Protein AF-A0A5Q6RX80-F1 (afdb_monomer_lite)

Foldseek 3Di:
DPPPVVQLCCLQVVLQVLLVVLCVPLQVVLVCCQVVVDPDRDPVSVVSNVVRSLVSSLVSLLVSLVVLCPDPQQHSVLSSLLSSLRSCLVVLVVLLVVLVVLCDPPDDPNRHDPVSNVVSNVSNVVSVVSSVVSSVSSSVSSDGD

Organism: NCBI:txid2585211

Sequence (145 aa):
MSTETGRPVARVAGPLIASVVVLLFALPLAWMLAYFMNDDIQTGDHIVFLAVPIVELLVAGIVAGLIIGRSSGTGYARAITGALSLVFVPLLVGATAYALLSVTPLFDDAIGSTVSGGAWLAVAAVAALLSVLLTRLGVRLLRSS

Secondary structure (DSSP, 8-state):
---TTHHHHHHHHHHHHHHHHHHHHHHHHHHHHHHHS-SS--HHHH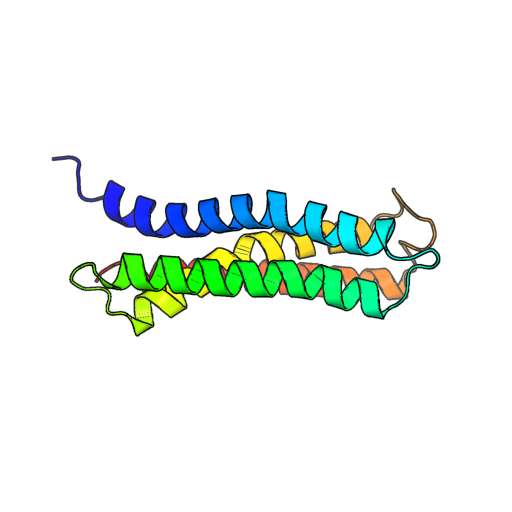HHHHHHHHHHHHHHHHHHHHHHHTSTTT-HHHHHHHHHHHHTHHHHHHHHHHHHHTTSTTS-TTTT-HHHHHHHHHHHHHHHHHHHHHHHHHHHHHS--

pLDDT: mean 79.83, std 13.8, range [38.97, 96.19]

Structure (mmCIF, N/CA/C/O backbone):
data_AF-A0A5Q6RX80-F1
#
_entry.id   AF-A0A5Q6RX80-F1
#
loop_
_atom_site.group_PDB
_atom_site.id
_atom_site.type_symbol
_atom_site.label_atom_id
_atom_site.label_alt_id
_atom_site.label_comp_id
_atom_site.label_asym_id
_atom_site.label_entity_id
_atom_site.label_seq_id
_atom_site.pdbx_PDB_ins_code
_atom_site.Cartn_x
_atom_site.Cartn_y
_atom_site.Cartn_z
_atom_site.occupancy
_atom_site.B_iso_or_equiv
_atom_site.auth_seq_id
_atom_site.auth_comp_id
_atom_site.auth_asym_id
_atom_site.auth_atom_id
_atom_site.pdbx_PDB_model_num
ATOM 1 N N . MET A 1 1 ? -1.190 -1.730 35.323 1.00 38.97 1 MET A N 1
ATOM 2 C CA . MET A 1 1 ? -1.379 -0.434 34.632 1.00 38.97 1 MET A CA 1
ATOM 3 C C . MET A 1 1 ? -0.683 -0.479 33.263 1.00 38.97 1 MET A C 1
ATOM 5 O O . MET A 1 1 ? 0.242 0.275 33.015 1.00 38.97 1 MET A O 1
ATOM 9 N N . SER A 1 2 ? -1.071 -1.420 32.391 1.00 42.03 2 SER A N 1
ATOM 10 C CA . SER A 1 2 ? -0.277 -1.811 31.204 1.00 42.03 2 SER A CA 1
ATOM 11 C C . SER A 1 2 ? -1.118 -2.123 29.953 1.00 42.03 2 SER A C 1
ATOM 13 O O . SER A 1 2 ? -0.745 -2.977 29.155 1.00 42.03 2 SER A O 1
ATOM 15 N N . THR A 1 3 ? -2.264 -1.461 29.755 1.00 46.81 3 THR A N 1
ATOM 16 C CA . THR A 1 3 ? -3.216 -1.832 28.682 1.00 46.81 3 THR A CA 1
ATOM 17 C C . THR A 1 3 ? -3.590 -0.719 27.701 1.00 46.81 3 THR A C 1
ATOM 19 O O . THR A 1 3 ? -4.276 -1.001 26.719 1.00 46.81 3 THR A O 1
ATOM 22 N N . GLU A 1 4 ? -3.130 0.521 27.884 1.00 51.69 4 GLU A N 1
ATOM 23 C CA . GLU A 1 4 ? -3.510 1.618 26.976 1.00 51.69 4 GLU A CA 1
ATOM 24 C C . GLU A 1 4 ? -2.618 1.749 25.736 1.00 51.69 4 GLU A C 1
ATOM 26 O O . GLU A 1 4 ? -3.100 2.159 24.685 1.00 51.69 4 GLU A O 1
ATOM 31 N N . THR A 1 5 ? -1.353 1.324 25.789 1.00 55.16 5 THR A N 1
ATOM 32 C CA . THR A 1 5 ? -0.425 1.419 24.645 1.00 55.16 5 THR A CA 1
ATOM 33 C C . THR A 1 5 ? -0.576 0.283 23.629 1.00 55.16 5 THR A C 1
ATOM 35 O O . THR A 1 5 ? -0.291 0.478 22.448 1.00 55.16 5 THR A O 1
ATOM 38 N N . GLY A 1 6 ? -1.084 -0.887 24.037 1.00 58.84 6 GLY A N 1
ATOM 39 C CA . GLY A 1 6 ? -1.233 -2.054 23.155 1.00 58.84 6 GLY A CA 1
ATOM 40 C C . GLY A 1 6 ? -2.362 -1.926 22.123 1.00 58.84 6 GLY A C 1
ATOM 41 O O . GLY A 1 6 ? -2.214 -2.352 20.978 1.00 58.84 6 GLY A O 1
ATOM 42 N N . ARG A 1 7 ? -3.479 -1.283 22.487 1.00 64.12 7 ARG A N 1
ATOM 43 C CA . ARG A 1 7 ? -4.626 -1.062 21.584 1.00 64.12 7 ARG A CA 1
ATOM 44 C C . ARG A 1 7 ? -4.292 -0.176 20.369 1.00 64.12 7 ARG A C 1
ATOM 46 O O . ARG A 1 7 ? -4.653 -0.562 19.258 1.00 64.12 7 ARG A O 1
ATOM 53 N N . PRO A 1 8 ? -3.608 0.974 20.526 1.00 68.94 8 PRO A N 1
ATOM 54 C CA . PRO A 1 8 ? -3.172 1.800 19.402 1.00 68.94 8 PRO A CA 1
ATOM 55 C C . PRO A 1 8 ? -2.211 1.069 18.463 1.00 68.94 8 PRO A C 1
ATOM 57 O O . PRO A 1 8 ? -2.346 1.186 17.248 1.00 68.94 8 PRO A O 1
ATOM 60 N N . VAL A 1 9 ? -1.263 0.303 19.014 1.00 75.38 9 VAL A N 1
ATOM 61 C CA . VAL A 1 9 ? -0.287 -0.451 18.214 1.00 75.38 9 VAL A CA 1
ATOM 62 C C . VAL A 1 9 ? -0.987 -1.543 17.410 1.00 75.38 9 VAL A C 1
ATOM 64 O O . VAL A 1 9 ? -0.766 -1.635 16.208 1.00 75.38 9 VAL A O 1
ATOM 67 N N . ALA A 1 10 ? -1.902 -2.300 18.020 1.00 74.94 10 ALA A N 1
ATOM 68 C CA . ALA A 1 10 ? -2.661 -3.341 17.326 1.00 74.94 10 ALA A CA 1
ATOM 69 C C . ALA A 1 10 ? -3.527 -2.791 16.174 1.00 74.94 10 ALA A C 1
ATOM 71 O O . ALA A 1 10 ? -3.619 -3.421 15.122 1.00 74.94 10 ALA A O 1
ATOM 72 N N . ARG A 1 11 ? -4.112 -1.591 16.332 1.00 80.50 11 ARG A N 1
ATOM 73 C CA . ARG A 1 11 ? -4.907 -0.923 15.280 1.00 80.50 11 ARG A CA 1
ATOM 74 C C . ARG A 1 11 ? -4.082 -0.526 14.052 1.00 80.50 11 ARG A C 1
ATOM 76 O O . ARG A 1 11 ? -4.646 -0.426 12.970 1.00 80.50 11 ARG A O 1
ATOM 83 N N . VAL A 1 12 ? -2.778 -0.302 14.215 1.00 82.69 12 VAL A N 1
ATOM 84 C CA . VAL A 1 12 ? -1.857 0.064 13.124 1.00 82.69 12 VAL A CA 1
ATOM 85 C C . VAL A 1 12 ? -1.157 -1.169 12.552 1.00 82.69 12 VAL A C 1
ATOM 87 O O . VAL A 1 12 ? -1.075 -1.326 11.337 1.00 82.69 12 VAL A O 1
ATOM 90 N N . ALA A 1 13 ? -0.680 -2.062 13.420 1.00 86.31 13 ALA A N 1
ATOM 91 C CA . ALA A 1 13 ? 0.055 -3.258 13.024 1.00 86.31 13 ALA A CA 1
ATOM 92 C C . ALA A 1 13 ? -0.830 -4.259 12.270 1.00 86.31 13 ALA A C 1
ATOM 94 O O . ALA A 1 13 ? -0.370 -4.849 11.300 1.00 86.31 13 ALA A O 1
ATOM 95 N N . GLY A 1 14 ? -2.098 -4.417 12.668 1.00 86.31 14 GLY A N 1
ATOM 96 C CA . GLY A 1 14 ? -3.027 -5.354 12.030 1.00 86.31 14 GLY A CA 1
ATOM 97 C C . GLY A 1 14 ? -3.184 -5.124 10.520 1.00 86.31 14 GLY A C 1
ATOM 98 O O . GLY A 1 14 ? -2.877 -6.035 9.753 1.00 86.31 14 GLY A O 1
ATOM 99 N N . PRO A 1 15 ? -3.599 -3.920 10.074 1.00 88.38 15 PRO A N 1
ATOM 100 C CA . PRO A 1 15 ? -3.698 -3.599 8.650 1.00 88.38 15 PRO A CA 1
ATOM 101 C C . PRO A 1 15 ? -2.378 -3.786 7.890 1.00 88.38 15 PRO A C 1
ATOM 103 O O . PRO A 1 15 ? -2.378 -4.385 6.820 1.00 88.38 15 PRO A O 1
ATOM 106 N N . LEU A 1 16 ? -1.248 -3.344 8.457 1.00 89.00 16 LEU A N 1
ATOM 107 C CA . LEU A 1 16 ? 0.063 -3.489 7.812 1.00 89.00 16 LEU A CA 1
ATOM 108 C C . LEU A 1 16 ? 0.458 -4.959 7.627 1.00 89.00 16 LEU A C 1
ATOM 110 O O . LEU A 1 16 ? 0.852 -5.357 6.532 1.00 89.00 16 LEU A O 1
ATOM 114 N N . ILE A 1 17 ? 0.304 -5.785 8.664 1.00 90.62 17 ILE A N 1
ATOM 115 C CA . ILE A 1 17 ? 0.584 -7.223 8.583 1.00 90.62 17 ILE A CA 1
ATOM 116 C C . ILE A 1 17 ? -0.326 -7.874 7.542 1.00 90.62 17 ILE A C 1
ATOM 118 O O . ILE A 1 17 ? 0.168 -8.595 6.680 1.00 90.62 17 ILE A O 1
ATOM 122 N N . ALA A 1 18 ? -1.630 -7.579 7.574 1.00 87.44 18 ALA A N 1
ATOM 123 C CA . ALA A 1 18 ? -2.577 -8.111 6.600 1.00 87.44 18 ALA A CA 1
ATOM 124 C C . ALA A 1 18 ? -2.167 -7.758 5.164 1.00 87.44 18 ALA A C 1
ATOM 126 O O . ALA A 1 18 ? -2.167 -8.633 4.309 1.00 87.44 18 ALA A O 1
ATOM 127 N N . SER A 1 19 ? -1.741 -6.518 4.906 1.00 88.81 19 SER A N 1
ATOM 128 C CA . SER A 1 19 ? -1.274 -6.120 3.574 1.00 88.81 19 SER A CA 1
ATOM 129 C C . SER A 1 19 ? 0.011 -6.812 3.130 1.00 88.81 19 SER A C 1
ATOM 131 O O . SER A 1 19 ? 0.106 -7.207 1.975 1.00 88.81 19 SER A O 1
ATOM 133 N N . VAL A 1 20 ? 0.984 -7.008 4.026 1.00 90.62 20 VAL A N 1
ATOM 134 C CA . VAL A 1 20 ? 2.210 -7.754 3.695 1.00 90.62 20 VAL A CA 1
ATOM 135 C C . VAL A 1 20 ? 1.869 -9.204 3.366 1.00 90.62 20 VAL A C 1
ATOM 137 O O . VAL A 1 20 ? 2.350 -9.728 2.369 1.00 90.62 20 VAL A O 1
ATOM 140 N N . VAL A 1 21 ? 1.006 -9.832 4.167 1.00 89.94 21 VAL A N 1
ATOM 141 C CA . VAL A 1 21 ? 0.539 -11.200 3.923 1.00 89.94 21 VAL A CA 1
ATOM 142 C C . VAL A 1 21 ? -0.181 -11.286 2.580 1.00 89.94 21 VAL A C 1
ATOM 144 O O . VAL A 1 21 ? 0.185 -12.126 1.771 1.00 89.94 21 VAL A O 1
ATOM 147 N N . VAL A 1 22 ? -1.139 -10.394 2.308 1.00 88.00 22 VAL A N 1
ATOM 148 C CA . VAL A 1 22 ? -1.839 -10.328 1.015 1.00 88.00 22 VAL A CA 1
ATOM 149 C C . VAL A 1 22 ? -0.837 -10.216 -0.128 1.00 88.00 22 VAL A C 1
ATOM 151 O O . VAL A 1 22 ? -0.864 -11.042 -1.026 1.00 88.00 22 VAL A O 1
ATOM 154 N N . LEU A 1 23 ? 0.119 -9.285 -0.066 1.00 87.50 23 LEU A N 1
ATOM 155 C CA . LEU A 1 23 ? 1.116 -9.106 -1.126 1.00 87.50 23 LEU A CA 1
ATOM 156 C C . LEU A 1 23 ? 2.022 -10.324 -1.341 1.00 87.50 23 LEU A C 1
ATOM 158 O O . LEU A 1 23 ? 2.379 -10.606 -2.484 1.00 87.50 23 LEU A O 1
ATOM 162 N N . LEU A 1 24 ? 2.369 -11.058 -0.277 1.00 87.12 24 LEU A N 1
ATOM 163 C CA . LEU A 1 24 ? 3.157 -12.292 -0.374 1.00 87.12 24 LEU A CA 1
ATOM 164 C C . LEU A 1 24 ? 2.434 -13.402 -1.146 1.00 87.12 24 LEU A C 1
ATOM 166 O O . LEU A 1 24 ? 3.105 -14.279 -1.677 1.00 87.12 24 LEU A O 1
ATOM 170 N N . PHE A 1 25 ? 1.102 -13.369 -1.227 1.00 82.69 25 PHE A N 1
ATOM 171 C CA . PHE A 1 25 ? 0.316 -14.321 -2.016 1.00 82.69 25 PHE A CA 1
ATOM 172 C C . PHE A 1 25 ? -0.129 -13.737 -3.362 1.00 82.69 25 PHE A C 1
ATOM 174 O O . PHE A 1 25 ? -0.028 -14.417 -4.383 1.00 82.69 25 PHE A O 1
ATOM 181 N N . ALA A 1 26 ? -0.550 -12.471 -3.378 1.00 81.06 26 ALA A N 1
ATOM 182 C CA . ALA A 1 26 ? -1.049 -11.765 -4.552 1.00 81.06 26 ALA A CA 1
ATOM 183 C C . ALA A 1 26 ? 0.001 -11.684 -5.658 1.00 81.06 26 ALA A C 1
ATOM 185 O O . ALA A 1 26 ? -0.293 -11.991 -6.808 1.00 81.06 26 ALA A O 1
ATOM 186 N N . LEU A 1 27 ? 1.234 -11.280 -5.318 1.00 77.69 27 LEU A N 1
ATOM 187 C CA . LEU A 1 27 ? 2.288 -11.078 -6.312 1.00 77.69 27 LEU A CA 1
ATOM 188 C C . LEU A 1 27 ? 2.716 -12.399 -6.968 1.00 77.69 27 LEU A C 1
ATOM 190 O O . LEU A 1 27 ? 2.732 -12.440 -8.197 1.00 77.69 27 LEU A O 1
ATOM 194 N N . PRO A 1 28 ? 2.994 -13.493 -6.226 1.00 76.75 28 PRO A N 1
ATOM 195 C CA . PRO A 1 28 ? 3.270 -14.783 -6.853 1.00 76.75 28 PRO A CA 1
ATOM 196 C C . PRO A 1 28 ? 2.099 -15.324 -7.667 1.00 76.75 28 PRO A C 1
ATOM 198 O O . PRO A 1 28 ? 2.328 -15.855 -8.746 1.00 76.75 28 PRO A O 1
ATOM 201 N N . LEU A 1 29 ? 0.855 -15.179 -7.197 1.00 76.44 29 LEU A N 1
ATOM 202 C CA . LEU A 1 29 ? -0.320 -15.641 -7.939 1.00 76.44 29 LEU A CA 1
ATOM 203 C C . LEU A 1 29 ? -0.518 -14.849 -9.237 1.00 76.44 29 LEU A C 1
ATOM 205 O O . LEU A 1 29 ? -0.754 -15.438 -10.288 1.00 76.44 29 LEU A O 1
ATOM 209 N N . ALA A 1 30 ? -0.385 -13.525 -9.179 1.00 72.69 30 ALA A N 1
ATOM 210 C CA . ALA A 1 30 ? -0.483 -12.660 -10.346 1.00 72.69 30 ALA A CA 1
ATOM 211 C C . ALA A 1 30 ? 0.651 -12.936 -11.344 1.00 72.69 30 ALA A C 1
ATOM 213 O O . ALA A 1 30 ? 0.411 -12.985 -12.548 1.00 72.69 30 ALA A O 1
ATOM 214 N N . TRP A 1 31 ? 1.867 -13.187 -10.846 1.00 70.62 31 TRP A N 1
ATOM 215 C CA . TRP A 1 31 ? 2.998 -13.619 -11.667 1.00 70.62 31 TRP A CA 1
ATOM 216 C C . TRP A 1 31 ? 2.729 -14.978 -12.321 1.00 70.62 31 TRP A C 1
ATOM 218 O O . TRP A 1 31 ? 2.928 -15.140 -13.518 1.00 70.62 31 TRP A O 1
ATOM 228 N N . MET A 1 32 ? 2.213 -15.937 -11.550 1.00 72.81 32 MET A N 1
ATOM 229 C CA . MET A 1 32 ? 1.871 -17.279 -12.009 1.00 72.81 32 MET A CA 1
ATOM 230 C C . MET A 1 32 ? 0.811 -17.246 -13.117 1.00 72.81 32 MET A C 1
ATOM 232 O O . MET A 1 32 ? 0.961 -17.929 -14.125 1.00 72.81 32 MET A O 1
ATOM 236 N N . LEU A 1 33 ? -0.235 -16.433 -12.956 1.00 67.38 33 LEU A N 1
ATOM 237 C CA . LEU A 1 33 ? -1.271 -16.251 -13.971 1.00 67.38 33 LEU A CA 1
ATOM 238 C C . LEU A 1 33 ? -0.718 -15.594 -15.239 1.00 67.38 33 LEU A C 1
ATOM 240 O O . LEU A 1 33 ? -1.043 -16.052 -16.325 1.00 67.38 33 LEU A O 1
ATOM 244 N N . ALA A 1 34 ? 0.129 -14.569 -15.112 1.00 67.31 34 ALA A N 1
ATOM 245 C CA . ALA A 1 34 ? 0.735 -13.903 -16.264 1.00 67.31 34 ALA A CA 1
ATOM 246 C C . ALA A 1 34 ? 1.708 -14.817 -17.033 1.00 67.31 34 ALA A C 1
ATOM 248 O O . ALA A 1 34 ? 1.715 -14.803 -18.257 1.00 67.31 34 ALA A O 1
ATOM 249 N N . TYR A 1 35 ? 2.508 -15.625 -16.327 1.00 64.44 35 TYR A N 1
ATOM 250 C CA . TYR A 1 35 ? 3.575 -16.428 -16.933 1.00 64.44 35 TYR A CA 1
ATOM 251 C C . TYR A 1 35 ? 3.110 -17.806 -17.426 1.00 64.44 35 TYR A C 1
ATOM 253 O O . TYR A 1 35 ? 3.618 -18.294 -18.427 1.00 64.44 35 TYR A O 1
ATOM 261 N N . PHE A 1 36 ? 2.152 -18.462 -16.754 1.00 64.88 36 PHE A N 1
ATOM 262 C CA . PHE A 1 36 ? 1.650 -19.769 -17.214 1.00 64.88 36 PHE A CA 1
ATOM 263 C C . PHE A 1 36 ? 0.551 -19.678 -18.267 1.00 64.88 36 PHE A C 1
ATOM 265 O O . PHE A 1 36 ? 0.274 -20.679 -18.924 1.00 64.88 36 PHE A O 1
ATOM 272 N N . MET A 1 37 ? -0.103 -18.524 -18.407 1.00 61.12 37 MET A N 1
ATOM 273 C CA . MET A 1 37 ? -1.203 -18.361 -19.360 1.00 61.12 37 MET A CA 1
ATOM 274 C C . MET A 1 37 ? -0.775 -17.640 -20.639 1.00 61.12 37 MET A C 1
ATOM 276 O O . MET A 1 37 ? -1.623 -17.474 -21.514 1.00 61.12 37 MET A O 1
ATOM 280 N N . ASN A 1 38 ? 0.485 -17.197 -20.754 1.00 59.44 38 ASN A N 1
ATOM 281 C CA . ASN A 1 38 ? 0.913 -16.402 -21.896 1.00 59.44 38 ASN A CA 1
ATOM 282 C C . ASN A 1 38 ? 2.287 -16.814 -22.443 1.00 59.44 38 ASN A C 1
ATOM 284 O O . ASN A 1 38 ? 3.284 -16.786 -21.724 1.00 59.44 38 ASN A O 1
ATOM 288 N N . ASP A 1 39 ? 2.321 -17.166 -23.731 1.00 64.56 39 ASP A N 1
ATOM 2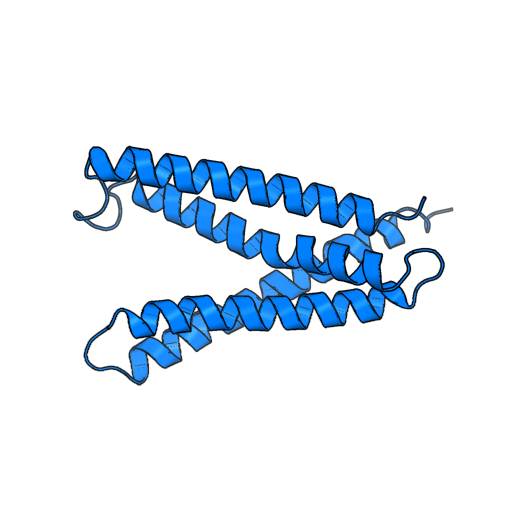89 C CA . ASP A 1 39 ? 3.548 -17.514 -24.460 1.00 64.56 39 ASP A CA 1
ATOM 290 C C . ASP A 1 39 ? 4.371 -16.259 -24.833 1.00 64.56 39 ASP A C 1
ATOM 292 O O . ASP A 1 39 ? 5.581 -16.359 -25.026 1.00 64.56 39 ASP A O 1
ATOM 296 N N . ASP A 1 40 ? 3.738 -15.075 -24.862 1.00 66.25 40 ASP A N 1
ATOM 297 C CA . ASP A 1 40 ? 4.360 -13.767 -25.115 1.00 66.25 40 ASP A CA 1
ATOM 298 C C . ASP A 1 40 ? 3.838 -12.720 -24.115 1.00 66.25 40 ASP A C 1
ATOM 300 O O . ASP A 1 40 ? 2.651 -12.399 -24.112 1.00 66.25 40 ASP A O 1
ATOM 304 N N . ILE A 1 41 ? 4.714 -12.133 -23.290 1.00 61.34 41 ILE A N 1
ATOM 305 C CA . ILE A 1 41 ? 4.323 -11.137 -22.274 1.00 61.34 41 ILE A CA 1
ATOM 306 C C . ILE A 1 41 ? 3.829 -9.848 -22.955 1.00 61.34 41 ILE A C 1
ATOM 308 O O . ILE A 1 41 ? 4.596 -9.145 -23.617 1.00 61.34 41 ILE A O 1
ATOM 312 N N . GLN A 1 42 ? 2.554 -9.505 -22.760 1.00 71.38 42 GLN A N 1
ATOM 313 C CA . GLN A 1 42 ? 1.916 -8.312 -23.323 1.00 71.38 42 GLN A CA 1
ATOM 314 C C . GLN A 1 42 ? 1.692 -7.227 -22.262 1.00 71.38 42 GLN A C 1
ATOM 316 O O . GLN A 1 42 ? 1.607 -7.484 -21.063 1.00 71.38 42 GLN A O 1
ATOM 321 N N . THR A 1 43 ? 1.492 -5.977 -22.697 1.00 68.62 43 THR A N 1
ATOM 322 C CA . THR A 1 43 ? 1.169 -4.852 -21.795 1.00 68.62 43 THR A CA 1
ATOM 323 C C . THR A 1 43 ? -0.074 -5.113 -20.933 1.00 68.62 43 THR A C 1
ATOM 325 O O . THR A 1 43 ? -0.149 -4.631 -19.803 1.00 68.62 43 THR A O 1
ATOM 328 N N . GLY A 1 44 ? -1.029 -5.907 -21.433 1.00 66.62 44 GLY A N 1
ATOM 329 C CA . GLY A 1 44 ? -2.201 -6.347 -20.673 1.00 66.62 44 GLY A CA 1
ATOM 330 C C . GLY A 1 44 ? -1.848 -7.159 -19.423 1.00 66.62 44 GLY A C 1
ATOM 331 O O . GLY A 1 44 ? -2.483 -6.977 -18.384 1.00 66.62 44 GLY A O 1
ATOM 332 N N . ASP A 1 45 ? -0.782 -7.958 -19.472 1.00 67.38 45 ASP A N 1
ATOM 333 C CA . ASP A 1 45 ? -0.353 -8.791 -18.345 1.00 67.38 45 ASP A CA 1
ATOM 334 C C . ASP A 1 45 ? 0.214 -7.944 -17.212 1.00 67.38 45 ASP A C 1
ATOM 336 O O . ASP A 1 45 ? -0.045 -8.215 -16.042 1.00 67.38 45 ASP A O 1
ATOM 340 N N . HIS A 1 46 ? 0.914 -6.854 -17.541 1.00 70.00 46 HIS A N 1
ATOM 341 C CA . HIS A 1 46 ? 1.388 -5.892 -16.545 1.00 70.00 46 HIS A CA 1
ATOM 342 C C . HIS A 1 46 ? 0.231 -5.188 -15.825 1.00 70.00 46 HIS A C 1
ATOM 344 O O . HIS A 1 46 ? 0.320 -4.923 -14.623 1.00 70.00 46 HIS A O 1
ATOM 350 N N . ILE A 1 47 ? -0.869 -4.911 -16.535 1.00 73.56 47 ILE A N 1
ATOM 351 C CA . ILE A 1 47 ? -2.070 -4.314 -15.936 1.00 73.56 47 ILE A CA 1
ATOM 352 C C . ILE A 1 47 ? -2.709 -5.298 -14.959 1.00 73.56 47 ILE A C 1
ATOM 354 O O . ILE A 1 47 ? -3.000 -4.915 -13.828 1.00 73.56 47 ILE A O 1
ATOM 358 N N . VAL A 1 48 ? -2.892 -6.561 -15.355 1.00 73.69 48 VAL A N 1
ATOM 359 C CA . VAL A 1 48 ? -3.451 -7.602 -14.473 1.00 73.69 48 VAL A CA 1
ATOM 360 C C . VAL A 1 48 ? -2.539 -7.837 -13.269 1.00 73.69 48 VAL A C 1
ATOM 362 O O . VAL A 1 48 ? -3.020 -7.880 -12.134 1.00 73.69 48 VAL A O 1
ATOM 365 N N . PHE A 1 49 ? -1.225 -7.889 -13.500 1.00 76.06 49 PHE A N 1
ATOM 366 C CA . PHE A 1 49 ? -0.214 -8.063 -12.462 1.00 76.06 49 PHE A CA 1
ATOM 367 C C . PHE A 1 49 ? -0.289 -6.987 -11.376 1.00 76.06 49 PHE A C 1
ATOM 369 O O . PHE A 1 49 ? -0.153 -7.291 -10.194 1.00 76.06 49 PHE A O 1
ATOM 376 N N . LEU A 1 50 ? -0.543 -5.734 -11.759 1.00 76.44 50 LEU A N 1
ATOM 377 C CA . LEU A 1 50 ? -0.674 -4.626 -10.816 1.00 76.44 50 LEU A CA 1
ATOM 378 C C . LEU A 1 50 ? -2.088 -4.525 -10.216 1.00 76.44 50 LEU A C 1
ATOM 380 O O . LEU A 1 50 ? -2.245 -4.172 -9.046 1.00 76.44 50 LEU A O 1
ATOM 384 N N . ALA A 1 51 ? -3.122 -4.839 -10.998 1.00 82.69 51 ALA A N 1
ATOM 385 C CA . ALA A 1 51 ? -4.516 -4.705 -10.589 1.00 82.69 51 ALA A CA 1
ATOM 386 C C . ALA A 1 51 ? -4.903 -5.695 -9.484 1.00 82.69 51 ALA A C 1
ATOM 388 O O . ALA A 1 51 ? -5.603 -5.305 -8.549 1.00 82.69 51 ALA A O 1
ATOM 389 N N . VAL A 1 52 ? -4.433 -6.946 -9.553 1.00 85.25 52 VAL A N 1
ATOM 390 C CA . VAL A 1 52 ? -4.773 -7.987 -8.566 1.00 85.25 52 VAL A CA 1
ATOM 391 C C . VAL A 1 52 ? -4.337 -7.587 -7.145 1.00 85.25 52 VAL A C 1
ATOM 393 O O . VAL A 1 52 ? -5.211 -7.477 -6.281 1.00 85.25 52 VAL A O 1
ATOM 396 N N . PRO A 1 53 ? -3.058 -7.240 -6.883 1.00 85.12 53 PRO A N 1
ATOM 397 C CA . PRO A 1 53 ? -2.634 -6.745 -5.574 1.00 85.12 53 PRO A CA 1
ATOM 398 C C . PRO A 1 53 ? -3.420 -5.520 -5.097 1.00 85.12 53 PRO A C 1
ATOM 400 O O . PRO A 1 53 ? -3.758 -5.427 -3.919 1.00 85.12 53 PRO A O 1
ATOM 403 N N . ILE A 1 54 ? -3.740 -4.577 -5.991 1.00 89.50 54 ILE A N 1
ATOM 404 C CA . ILE A 1 54 ? -4.502 -3.369 -5.636 1.00 89.50 54 ILE A CA 1
ATOM 405 C C . ILE A 1 54 ? -5.908 -3.730 -5.150 1.00 89.50 54 ILE A C 1
ATOM 407 O O . ILE A 1 54 ? -6.354 -3.209 -4.125 1.00 89.50 54 ILE A O 1
ATOM 411 N N . VAL A 1 55 ? -6.608 -4.612 -5.866 1.00 90.75 55 VAL A N 1
ATOM 412 C CA . VAL A 1 55 ? -7.965 -5.045 -5.506 1.00 90.75 55 VAL A CA 1
ATOM 413 C C . VAL A 1 55 ? -7.953 -5.818 -4.190 1.00 90.75 55 VAL A C 1
ATOM 415 O O . VAL A 1 55 ? -8.777 -5.547 -3.317 1.00 90.75 55 VAL A O 1
ATOM 418 N N . GLU A 1 56 ? -7.005 -6.733 -3.998 1.00 89.12 56 GLU A N 1
ATOM 419 C CA . GLU A 1 56 ? -6.912 -7.502 -2.756 1.00 89.12 56 GLU A CA 1
ATOM 420 C C . GLU A 1 56 ? -6.595 -6.612 -1.548 1.00 89.12 56 GLU A C 1
ATOM 422 O O . GLU A 1 56 ? -7.228 -6.746 -0.497 1.00 89.12 56 GLU A O 1
ATOM 427 N N . LEU A 1 57 ? -5.685 -5.644 -1.700 1.00 91.25 57 LEU A N 1
ATOM 428 C CA . LEU A 1 57 ? -5.401 -4.651 -0.663 1.00 91.25 57 LEU A CA 1
ATOM 429 C C . LEU A 1 57 ? -6.612 -3.762 -0.371 1.00 91.25 57 LEU A C 1
ATOM 431 O O . LEU A 1 57 ? -6.881 -3.470 0.795 1.00 91.25 57 LEU A O 1
ATOM 435 N N . LEU A 1 58 ? -7.373 -3.363 -1.394 1.00 94.06 58 LEU A N 1
ATOM 436 C CA . LEU A 1 58 ? -8.610 -2.602 -1.220 1.00 94.06 58 LEU A CA 1
ATOM 437 C C . LEU A 1 58 ? -9.614 -3.389 -0.367 1.00 94.06 58 LEU A C 1
ATOM 439 O O . LEU A 1 58 ? -10.135 -2.863 0.619 1.00 94.06 58 LEU A O 1
ATOM 443 N N . VAL A 1 59 ? -9.847 -4.661 -0.704 1.00 93.75 59 VAL A N 1
ATOM 444 C CA . VAL A 1 59 ? -10.747 -5.547 0.047 1.00 93.75 59 VAL A CA 1
ATOM 445 C C . VAL A 1 59 ? -10.244 -5.739 1.478 1.00 93.75 59 VAL A C 1
ATOM 447 O O . VAL A 1 59 ? -11.008 -5.539 2.425 1.00 93.75 59 VAL A O 1
ATOM 450 N N . ALA A 1 60 ? -8.958 -6.048 1.662 1.00 91.81 60 ALA A N 1
ATOM 451 C CA . ALA A 1 60 ? -8.351 -6.225 2.979 1.00 91.81 60 ALA A CA 1
ATOM 452 C C . ALA A 1 60 ? -8.462 -4.956 3.840 1.00 91.81 60 ALA A C 1
ATOM 454 O O . ALA A 1 60 ? -8.812 -5.035 5.019 1.00 91.81 60 ALA A O 1
ATOM 455 N N . GLY A 1 61 ? -8.230 -3.780 3.253 1.00 92.06 61 GLY A N 1
ATOM 456 C CA . GLY A 1 61 ? -8.354 -2.492 3.930 1.00 92.06 61 GLY A CA 1
ATOM 457 C C . GLY A 1 61 ? -9.789 -2.164 4.334 1.00 92.06 61 GLY A C 1
ATOM 458 O O . GLY A 1 61 ? -10.012 -1.721 5.460 1.00 92.06 61 GLY A O 1
ATOM 459 N N . ILE A 1 62 ? -10.774 -2.436 3.472 1.00 94.62 62 ILE A N 1
ATOM 460 C CA . ILE A 1 62 ? -12.197 -2.266 3.806 1.00 94.62 62 ILE A CA 1
ATOM 461 C C . ILE A 1 62 ? -12.589 -3.206 4.948 1.00 94.62 62 ILE A C 1
ATOM 463 O O . ILE A 1 62 ? -13.174 -2.754 5.932 1.00 94.62 62 ILE A O 1
ATOM 467 N N . VAL A 1 63 ? -12.237 -4.492 4.864 1.00 93.00 63 VAL A N 1
ATOM 468 C CA . VAL A 1 63 ? -12.551 -5.484 5.905 1.00 93.00 63 VAL A CA 1
ATOM 469 C C . VAL A 1 63 ? -11.896 -5.107 7.234 1.00 93.00 63 VAL A C 1
ATOM 471 O O . VAL A 1 63 ? -12.575 -5.064 8.262 1.00 93.00 63 VAL A O 1
ATOM 474 N N . ALA A 1 64 ? -10.607 -4.756 7.225 1.00 90.31 64 ALA A N 1
ATOM 475 C CA . ALA A 1 64 ? -9.903 -4.280 8.413 1.00 90.31 64 ALA A CA 1
ATOM 476 C C . ALA A 1 64 ? -10.562 -3.017 8.989 1.00 90.31 64 ALA A C 1
ATOM 478 O O . ALA A 1 64 ? -10.784 -2.924 10.197 1.00 90.31 64 ALA A O 1
ATOM 479 N N . GLY A 1 65 ? -10.946 -2.074 8.128 1.00 90.00 65 GLY A N 1
ATOM 480 C CA . 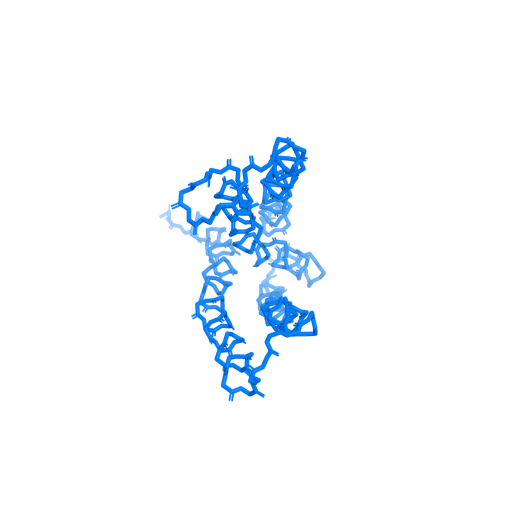GLY A 1 65 ? -11.665 -0.861 8.498 1.00 90.00 65 GLY A CA 1
ATOM 481 C C . GLY A 1 65 ? -13.018 -1.131 9.152 1.00 90.00 65 GLY A C 1
ATOM 482 O O . GLY A 1 65 ? -13.332 -0.533 10.179 1.00 90.00 65 GLY A O 1
ATOM 483 N N . LEU A 1 66 ? -13.801 -2.068 8.617 1.00 92.62 66 LEU A N 1
ATOM 484 C CA . LEU A 1 66 ? -15.075 -2.494 9.200 1.00 92.62 66 LEU A CA 1
ATOM 485 C C . LEU A 1 66 ? -14.881 -3.145 10.574 1.00 92.62 66 LEU A C 1
ATOM 487 O O . LEU A 1 66 ? -15.641 -2.858 11.497 1.00 92.62 66 LEU A O 1
ATOM 491 N N . ILE A 1 67 ? -13.850 -3.979 10.738 1.00 89.31 67 ILE A N 1
ATOM 492 C CA . ILE A 1 67 ? -13.519 -4.604 12.026 1.00 89.31 67 ILE A CA 1
ATOM 493 C C . ILE A 1 67 ? -13.116 -3.536 13.052 1.00 89.31 67 ILE A C 1
ATOM 495 O O . ILE A 1 67 ? -13.637 -3.528 14.167 1.00 89.31 67 ILE A O 1
ATOM 499 N N . ILE A 1 68 ? -12.238 -2.600 12.678 1.00 87.00 68 ILE A N 1
ATOM 500 C CA . ILE A 1 68 ? -11.789 -1.515 13.563 1.00 87.00 68 ILE A CA 1
ATOM 501 C C . ILE A 1 68 ? -12.943 -0.555 13.894 1.00 87.00 68 ILE A C 1
ATOM 503 O O . ILE A 1 68 ? -13.066 -0.105 15.036 1.00 87.00 68 ILE A O 1
ATOM 507 N N . GLY A 1 69 ? -13.812 -0.268 12.923 1.00 85.75 69 GLY A N 1
ATOM 508 C CA . GLY A 1 69 ? -14.956 0.635 13.054 1.00 85.75 69 GLY A CA 1
ATOM 509 C C . GLY A 1 69 ? -15.998 0.184 14.080 1.00 85.75 69 GLY A C 1
ATOM 510 O O . GLY A 1 69 ? -16.714 1.027 14.613 1.00 85.75 69 GLY A O 1
ATOM 511 N N . ARG A 1 70 ? -16.027 -1.112 14.432 1.00 84.62 70 ARG A N 1
ATOM 512 C CA . ARG A 1 70 ? -16.847 -1.647 15.536 1.00 84.62 70 ARG A CA 1
ATOM 513 C C . ARG A 1 70 ? -16.384 -1.181 16.919 1.00 84.62 70 ARG A C 1
ATOM 515 O O . ARG A 1 70 ? -17.130 -1.318 17.884 1.00 84.62 70 ARG A O 1
ATOM 522 N N . SER A 1 71 ? -15.161 -0.662 17.046 1.00 80.56 71 SER A N 1
ATOM 523 C CA . SER A 1 71 ? -14.652 -0.161 18.323 1.00 80.56 71 SER A CA 1
ATOM 524 C C . SER A 1 71 ? -15.222 1.218 18.663 1.00 80.56 71 SER A C 1
ATOM 526 O O . SER A 1 71 ? -15.362 2.087 17.797 1.00 80.56 71 SER A O 1
ATOM 528 N N . SER A 1 72 ? -15.523 1.439 19.945 1.00 66.69 72 SER A N 1
ATOM 529 C CA . SER A 1 72 ? -15.995 2.736 20.428 1.00 66.69 72 SER A CA 1
ATOM 530 C C . SER A 1 72 ? -14.980 3.843 20.098 1.00 66.69 72 SER A C 1
ATOM 532 O O . SER A 1 72 ? -13.773 3.689 20.294 1.00 66.69 72 SER A O 1
ATOM 534 N N . GLY A 1 73 ? -15.473 4.957 19.547 1.00 75.12 73 GLY A N 1
ATOM 535 C CA . GLY A 1 73 ? -14.693 6.185 19.337 1.00 75.12 73 GLY A CA 1
ATOM 536 C C . GLY A 1 73 ? -13.975 6.351 17.989 1.00 75.12 73 GLY A C 1
ATOM 537 O O . GLY A 1 73 ? -13.356 7.396 17.785 1.00 75.12 73 GLY A O 1
ATOM 538 N N . THR A 1 74 ? -14.045 5.386 17.056 1.00 79.75 74 THR A N 1
ATOM 539 C CA . THR A 1 74 ? -13.376 5.524 15.737 1.00 79.75 74 THR A CA 1
ATOM 540 C C . THR A 1 74 ? -14.338 5.843 14.590 1.00 79.75 74 THR A C 1
ATOM 542 O O . THR A 1 74 ? -14.014 6.686 13.763 1.00 79.75 74 THR A O 1
ATOM 545 N N . GLY A 1 75 ? -15.549 5.276 14.575 1.00 86.56 75 GLY A N 1
ATOM 546 C CA . GLY A 1 75 ? -16.510 5.460 13.480 1.00 86.56 75 GLY A CA 1
ATOM 547 C C . GLY A 1 75 ? -16.062 4.778 12.177 1.00 86.56 75 GLY A C 1
ATOM 548 O O . GLY A 1 75 ? -14.875 4.726 11.854 1.00 86.56 75 GLY A O 1
ATOM 549 N N . TYR A 1 76 ? -17.010 4.235 11.407 1.00 88.88 76 TYR A N 1
ATOM 550 C CA . TYR A 1 76 ? -16.693 3.403 10.236 1.00 88.88 76 TYR A CA 1
ATOM 551 C C . TYR A 1 76 ? -15.930 4.146 9.137 1.00 88.88 76 TYR A C 1
ATOM 553 O O . TYR A 1 76 ? -14.930 3.631 8.650 1.00 88.88 76 TYR A O 1
ATOM 561 N N . ALA A 1 77 ? -16.347 5.365 8.783 1.00 90.38 77 ALA A N 1
ATOM 562 C CA . ALA A 1 77 ? -15.684 6.139 7.731 1.00 90.38 77 ALA A CA 1
ATOM 563 C C . ALA A 1 77 ? -14.205 6.402 8.061 1.00 90.38 77 ALA A C 1
ATOM 565 O O . ALA A 1 77 ? -13.326 6.169 7.236 1.00 90.38 77 ALA A O 1
ATOM 566 N N . ARG A 1 78 ? -13.915 6.811 9.303 1.00 91.19 78 ARG A N 1
ATOM 567 C CA . ARG A 1 78 ? -12.542 7.067 9.760 1.00 91.19 78 ARG A CA 1
ATOM 568 C C . ARG A 1 78 ? -11.713 5.786 9.788 1.00 91.19 78 ARG A C 1
ATOM 570 O O . ARG A 1 78 ? -10.560 5.799 9.366 1.00 91.19 78 ARG A O 1
ATOM 577 N N . ALA A 1 79 ? -12.306 4.689 10.262 1.00 90.88 79 ALA A N 1
ATOM 578 C CA . ALA A 1 79 ? -11.646 3.393 10.346 1.00 90.88 79 ALA A CA 1
ATOM 579 C C . ALA A 1 79 ? -11.306 2.819 8.963 1.00 90.88 79 ALA A C 1
ATOM 581 O O . ALA A 1 79 ? -10.185 2.359 8.766 1.00 90.88 79 ALA A O 1
ATOM 582 N N . ILE A 1 80 ? -12.229 2.892 7.999 1.00 93.00 80 ILE A N 1
ATOM 583 C CA . ILE A 1 80 ? -12.016 2.426 6.621 1.00 93.00 80 ILE A CA 1
ATOM 584 C C . ILE A 1 80 ? -10.942 3.259 5.931 1.00 93.00 80 ILE A C 1
ATOM 586 O O . ILE A 1 80 ? -9.971 2.693 5.439 1.00 93.00 80 ILE A O 1
ATOM 590 N N . THR A 1 81 ? -11.044 4.590 5.961 1.00 93.75 81 THR A N 1
ATOM 591 C CA . THR A 1 81 ? -10.021 5.459 5.361 1.00 93.75 81 THR A CA 1
ATOM 592 C C . THR A 1 81 ? -8.655 5.247 6.013 1.00 93.75 81 THR A C 1
ATOM 594 O O . THR A 1 81 ? -7.634 5.198 5.325 1.00 93.75 81 THR A O 1
ATOM 597 N N . GLY A 1 82 ? -8.620 5.076 7.338 1.00 92.75 82 GLY A N 1
ATOM 598 C CA . GLY A 1 82 ? -7.389 4.821 8.075 1.00 92.75 82 GLY A CA 1
ATOM 599 C C . GLY A 1 82 ? -6.747 3.483 7.714 1.00 92.75 82 GLY A C 1
ATOM 600 O O . GLY A 1 82 ? -5.551 3.435 7.434 1.00 92.75 82 GLY A O 1
ATOM 601 N N . ALA A 1 83 ? -7.541 2.412 7.670 1.00 93.12 83 ALA A N 1
ATOM 602 C CA . ALA A 1 83 ? -7.078 1.082 7.293 1.00 93.12 83 ALA A CA 1
ATOM 603 C C . ALA A 1 83 ? -6.606 1.041 5.836 1.00 93.12 83 ALA A C 1
ATOM 605 O O . ALA A 1 83 ? -5.504 0.561 5.584 1.00 93.12 83 ALA A O 1
ATOM 606 N N . LEU A 1 84 ? -7.378 1.618 4.906 1.00 94.44 84 LEU A N 1
ATOM 607 C CA . LEU A 1 84 ? -6.996 1.752 3.498 1.00 94.44 84 LEU A CA 1
ATOM 608 C C . LEU A 1 84 ? -5.663 2.482 3.344 1.00 94.44 84 LEU A C 1
ATOM 610 O O . LEU A 1 84 ? -4.773 2.002 2.653 1.00 94.44 84 LEU A O 1
ATOM 614 N N . SER A 1 85 ? -5.481 3.596 4.052 1.00 93.75 85 SER A N 1
ATOM 615 C CA . SER A 1 85 ? -4.216 4.330 4.003 1.00 93.75 85 SER A CA 1
ATOM 616 C C . SER A 1 85 ? -3.032 3.442 4.399 1.00 93.75 85 SER A C 1
ATOM 618 O O . SER A 1 85 ? -1.993 3.502 3.759 1.00 93.75 85 SER A O 1
ATOM 620 N N . LEU A 1 86 ? -3.180 2.581 5.412 1.00 94.25 86 LEU A N 1
ATOM 621 C CA . LEU A 1 86 ? -2.088 1.717 5.867 1.00 94.25 86 LEU A CA 1
ATOM 622 C C . LEU A 1 86 ? -1.822 0.522 4.946 1.00 94.25 86 LEU A C 1
ATOM 624 O O . LEU A 1 86 ? -0.659 0.217 4.701 1.00 94.25 86 LEU A O 1
ATOM 628 N N . VAL A 1 87 ? -2.854 -0.143 4.421 1.00 93.94 87 VAL A N 1
ATOM 629 C CA . VAL A 1 87 ? -2.663 -1.361 3.605 1.00 93.94 87 VAL A CA 1
ATOM 630 C C . VAL A 1 87 ? -1.961 -1.092 2.271 1.00 93.94 87 VAL A C 1
ATOM 632 O O . VAL A 1 87 ? -1.310 -1.983 1.739 1.00 93.94 87 VAL A O 1
ATOM 635 N N . PHE A 1 88 ? -2.033 0.130 1.738 1.00 92.19 88 PHE A N 1
ATOM 636 C CA . PHE A 1 88 ? -1.315 0.505 0.514 1.00 92.19 88 PHE A CA 1
ATOM 637 C C . PHE A 1 88 ? 0.155 0.887 0.751 1.00 92.19 88 PHE A C 1
ATOM 639 O O . PHE A 1 88 ? 0.918 0.989 -0.209 1.00 92.19 88 PHE A O 1
ATOM 646 N N . VAL A 1 89 ? 0.587 1.075 2.006 1.00 94.00 89 VAL A N 1
ATOM 647 C CA . VAL A 1 89 ? 1.971 1.475 2.317 1.00 94.00 89 VAL A CA 1
ATOM 648 C C . VAL A 1 89 ? 2.991 0.449 1.813 1.00 94.00 89 VAL A C 1
ATOM 650 O O . VAL A 1 89 ? 3.924 0.867 1.128 1.00 94.00 89 VAL A O 1
ATOM 653 N N . PRO A 1 90 ? 2.847 -0.869 2.061 1.00 91.31 90 PRO A N 1
ATOM 654 C CA . PRO A 1 90 ? 3.830 -1.836 1.574 1.00 91.31 90 PRO A CA 1
ATOM 655 C C . PRO A 1 90 ? 3.964 -1.859 0.048 1.00 91.31 90 PRO A C 1
ATOM 657 O O . PRO A 1 90 ? 5.072 -2.031 -0.456 1.00 91.31 90 PRO A O 1
ATOM 660 N N . LEU A 1 91 ? 2.872 -1.615 -0.689 1.00 89.81 91 LEU A N 1
ATOM 661 C CA . LEU A 1 91 ? 2.905 -1.524 -2.150 1.00 89.81 91 LEU A CA 1
ATOM 662 C C . LEU A 1 91 ? 3.760 -0.336 -2.617 1.00 89.81 91 LEU A C 1
ATOM 664 O O . LEU A 1 91 ? 4.602 -0.488 -3.498 1.00 89.81 91 LEU A O 1
ATOM 668 N N . LEU A 1 92 ? 3.595 0.836 -1.997 1.00 92.19 92 LEU A N 1
ATOM 669 C CA . LEU A 1 92 ? 4.388 2.027 -2.320 1.00 92.19 92 LEU A CA 1
ATOM 670 C C . LEU A 1 92 ? 5.860 1.888 -1.903 1.00 92.19 92 LEU A C 1
ATOM 672 O O . LEU A 1 92 ? 6.747 2.377 -2.606 1.00 92.19 92 LEU A O 1
ATOM 676 N N . VAL A 1 93 ? 6.140 1.192 -0.799 1.00 90.75 93 VAL A N 1
ATOM 677 C CA . VAL A 1 93 ? 7.513 0.850 -0.3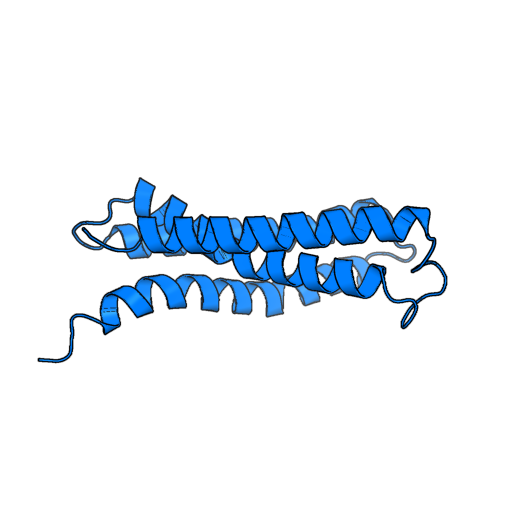95 1.00 90.75 93 VAL A CA 1
ATOM 678 C C . VAL A 1 93 ? 8.156 -0.076 -1.428 1.00 90.75 93 VAL A C 1
ATOM 680 O O . VAL A 1 93 ? 9.278 0.185 -1.859 1.00 90.75 93 VAL A O 1
ATOM 683 N N . GLY A 1 94 ? 7.434 -1.103 -1.885 1.00 87.12 94 GLY A N 1
ATOM 684 C CA . GLY A 1 94 ? 7.883 -1.981 -2.967 1.00 87.12 94 GLY A CA 1
ATOM 685 C C . GLY A 1 94 ? 8.148 -1.215 -4.266 1.00 87.12 94 GLY A C 1
ATOM 686 O O . GLY A 1 94 ? 9.209 -1.374 -4.863 1.00 87.12 94 GLY A O 1
ATOM 687 N N . ALA A 1 95 ? 7.242 -0.313 -4.654 1.00 86.31 95 ALA A N 1
ATOM 688 C CA . ALA A 1 95 ? 7.416 0.551 -5.824 1.00 86.31 95 ALA A CA 1
ATOM 689 C C . ALA A 1 95 ? 8.633 1.482 -5.692 1.00 86.31 95 ALA A C 1
ATOM 691 O O . ALA A 1 95 ? 9.360 1.684 -6.661 1.00 86.31 95 ALA A O 1
ATOM 692 N N . THR A 1 96 ? 8.891 2.010 -4.491 1.00 89.00 96 THR A N 1
ATOM 693 C CA . THR A 1 96 ? 10.087 2.819 -4.204 1.00 89.00 96 THR A CA 1
ATOM 694 C C . THR A 1 96 ? 11.356 1.996 -4.403 1.00 89.00 96 THR A C 1
ATOM 696 O O . THR A 1 96 ? 12.275 2.442 -5.084 1.00 89.00 96 THR A O 1
ATOM 699 N N . ALA A 1 97 ? 11.405 0.790 -3.831 1.00 86.69 97 ALA A N 1
ATOM 700 C CA . ALA A 1 97 ? 12.551 -0.100 -3.963 1.00 86.69 97 ALA A CA 1
ATOM 701 C C . ALA A 1 97 ? 12.794 -0.486 -5.428 1.00 86.69 97 ALA A C 1
ATOM 703 O O . ALA A 1 97 ? 13.920 -0.376 -5.902 1.00 86.69 97 ALA A O 1
ATOM 704 N N . TYR A 1 98 ? 11.737 -0.856 -6.156 1.00 81.69 98 TYR A N 1
ATOM 705 C CA . TYR A 1 98 ? 11.817 -1.161 -7.583 1.00 81.69 98 TYR A CA 1
ATOM 706 C C . TYR A 1 98 ? 12.357 0.027 -8.384 1.00 81.69 98 TYR A C 1
ATOM 708 O O . TYR A 1 98 ? 13.331 -0.126 -9.110 1.00 81.69 98 TYR A O 1
ATOM 716 N N . ALA A 1 99 ? 11.805 1.227 -8.185 1.00 81.56 99 ALA A N 1
ATOM 717 C CA . ALA A 1 99 ? 12.255 2.424 -8.884 1.00 81.56 99 ALA A CA 1
ATOM 718 C C . ALA A 1 99 ? 13.729 2.760 -8.597 1.00 81.56 99 ALA A C 1
ATOM 720 O O . ALA A 1 99 ? 14.444 3.161 -9.507 1.00 81.56 99 ALA A O 1
ATOM 721 N N . LEU A 1 100 ? 14.211 2.564 -7.364 1.00 84.06 100 LEU A N 1
ATOM 722 C CA . LEU A 1 100 ? 15.630 2.740 -7.034 1.00 84.06 100 LEU A CA 1
ATOM 723 C C . LEU A 1 100 ? 16.518 1.694 -7.718 1.00 84.06 100 LEU A C 1
ATOM 725 O O . LEU A 1 100 ? 17.581 2.046 -8.228 1.00 84.06 100 LEU A O 1
ATOM 729 N N . LEU A 1 101 ? 16.073 0.435 -7.777 1.00 77.75 101 LEU A N 1
ATOM 730 C CA . LEU A 1 101 ? 16.768 -0.613 -8.529 1.00 77.75 101 LEU A CA 1
ATOM 731 C C . LEU A 1 101 ? 16.816 -0.279 -10.027 1.00 77.75 101 LEU A C 1
ATOM 733 O O . LEU A 1 101 ? 17.851 -0.482 -10.652 1.00 77.75 101 LEU A O 1
ATOM 737 N N . SER A 1 102 ? 15.763 0.331 -10.580 1.00 74.69 102 SER A N 1
ATOM 738 C CA . SER A 1 102 ? 15.700 0.820 -11.967 1.00 74.69 102 SER A CA 1
ATOM 739 C C . SER A 1 102 ? 16.589 2.043 -12.264 1.00 74.69 102 SER A C 1
ATOM 741 O O . SER A 1 102 ? 16.632 2.518 -13.401 1.00 74.69 102 SER A O 1
ATOM 743 N N . VAL A 1 103 ? 17.305 2.577 -11.272 1.00 74.25 103 VAL A N 1
ATOM 744 C CA . VAL A 1 103 ? 18.351 3.600 -11.466 1.00 74.25 103 VAL A CA 1
ATOM 745 C C . VAL A 1 103 ? 19.747 2.964 -11.457 1.00 74.25 103 VAL A C 1
ATOM 747 O O . VAL A 1 103 ? 20.703 3.567 -11.942 1.00 74.25 103 VAL A O 1
ATOM 750 N N . THR A 1 104 ? 19.882 1.742 -10.937 1.00 70.06 104 THR A N 1
ATOM 751 C CA . THR A 1 104 ? 21.154 1.019 -10.857 1.00 70.06 104 THR A CA 1
ATOM 752 C C . THR A 1 104 ? 21.240 -0.061 -11.940 1.00 70.06 104 THR A C 1
ATOM 754 O O . THR A 1 104 ? 20.402 -0.960 -11.942 1.00 70.06 104 THR A O 1
ATOM 757 N N . PRO A 1 105 ? 22.257 -0.051 -12.819 1.00 62.19 105 PRO A N 1
ATOM 758 C CA . PRO A 1 105 ? 22.401 -1.016 -13.918 1.00 62.19 105 PRO A CA 1
ATOM 759 C C . PRO A 1 105 ? 22.908 -2.393 -13.439 1.00 62.19 105 PRO A C 1
ATOM 761 O O . PRO A 1 105 ? 23.842 -2.962 -13.986 1.00 62.19 105 PRO A O 1
ATOM 764 N N . LEU A 1 106 ? 22.351 -2.918 -12.347 1.00 59.06 106 LEU A N 1
ATOM 765 C CA . LEU A 1 106 ? 22.804 -4.165 -11.723 1.00 59.06 106 LEU A CA 1
ATOM 766 C C . LEU A 1 106 ? 22.097 -5.412 -12.274 1.00 59.06 106 LEU A C 1
ATOM 768 O O . LEU A 1 106 ? 22.589 -6.514 -12.052 1.00 59.06 106 LEU A O 1
ATOM 772 N N . PHE A 1 107 ? 20.960 -5.250 -12.962 1.00 53.66 107 PHE A N 1
ATOM 773 C CA . PHE A 1 107 ? 20.073 -6.364 -13.327 1.00 53.66 107 PHE A CA 1
ATOM 774 C C . PHE A 1 107 ? 19.600 -6.379 -14.795 1.00 53.66 107 PHE A C 1
ATOM 776 O O . PHE A 1 107 ? 19.057 -7.397 -15.213 1.00 53.66 107 PHE A O 1
ATOM 783 N N . ASP A 1 108 ? 19.795 -5.301 -15.566 1.00 51.28 108 ASP A N 1
ATOM 784 C CA . ASP A 1 108 ? 19.413 -5.187 -16.987 1.00 51.28 108 ASP A CA 1
ATOM 785 C C . ASP A 1 108 ? 20.136 -3.978 -17.620 1.00 51.28 108 ASP A C 1
ATOM 787 O O . ASP A 1 108 ? 20.245 -2.930 -16.988 1.00 51.28 108 ASP A O 1
ATOM 791 N N . ASP A 1 109 ? 20.604 -4.093 -18.860 1.00 54.72 109 ASP A N 1
ATOM 792 C CA . ASP A 1 109 ? 21.278 -3.011 -19.593 1.00 54.72 109 ASP A CA 1
ATOM 793 C C . ASP A 1 109 ? 20.283 -1.952 -20.118 1.00 54.72 109 ASP A C 1
ATOM 795 O O . ASP A 1 109 ? 20.664 -0.815 -20.411 1.00 54.72 109 ASP A O 1
ATOM 799 N N . ALA A 1 110 ? 18.986 -2.288 -20.204 1.00 52.16 110 ALA A N 1
ATOM 800 C CA . ALA A 1 110 ? 17.907 -1.327 -20.461 1.00 52.16 110 ALA A CA 1
ATOM 801 C C . ALA A 1 110 ? 17.649 -0.403 -19.252 1.00 52.16 110 ALA A C 1
ATOM 803 O O . ALA A 1 110 ? 17.092 0.694 -19.390 1.00 52.16 110 ALA A O 1
ATOM 804 N N . ILE A 1 111 ? 18.082 -0.828 -18.062 1.00 52.91 111 ILE A N 1
ATOM 805 C CA . ILE A 1 111 ? 18.058 -0.061 -16.821 1.00 52.91 111 ILE A CA 1
ATOM 806 C C . ILE A 1 111 ? 19.326 0.806 -16.768 1.00 52.91 111 ILE A C 1
ATOM 808 O O . ILE A 1 111 ? 20.437 0.296 -16.695 1.00 52.91 111 ILE A O 1
ATOM 812 N N . GLY A 1 112 ? 19.177 2.136 -16.771 1.00 51.03 112 GLY A N 1
ATOM 813 C CA . GLY A 1 112 ? 20.315 3.058 -16.601 1.00 51.03 112 GLY A CA 1
ATOM 814 C C . GLY A 1 112 ? 20.546 4.081 -17.717 1.00 51.03 112 GLY A C 1
ATOM 815 O O . GLY A 1 112 ? 21.560 4.779 -17.688 1.00 51.03 112 GLY A O 1
ATOM 816 N N . SER A 1 113 ? 19.616 4.258 -18.666 1.00 57.88 113 SER A N 1
ATOM 817 C CA . SER A 1 113 ? 19.675 5.432 -19.551 1.00 57.88 113 SER A CA 1
ATOM 818 C C . SER A 1 113 ? 19.520 6.716 -18.713 1.00 57.88 113 SER A C 1
ATOM 820 O O . SER A 1 113 ? 18.661 6.810 -17.833 1.00 57.88 113 SER A O 1
ATOM 822 N N . THR A 1 114 ? 20.352 7.732 -18.936 1.00 55.44 114 THR A N 1
ATOM 823 C CA . THR A 1 114 ? 20.372 8.953 -18.102 1.00 55.44 114 THR A CA 1
ATOM 824 C C . THR A 1 114 ? 19.041 9.716 -18.105 1.00 55.44 114 THR A C 1
ATOM 826 O O . THR A 1 114 ? 18.685 10.339 -17.105 1.00 55.44 114 THR A O 1
ATOM 829 N N . VAL A 1 115 ? 18.261 9.604 -19.186 1.00 58.47 115 VAL A N 1
ATOM 830 C CA . VAL A 1 115 ? 16.902 10.160 -19.300 1.00 58.47 115 VAL A CA 1
ATOM 831 C C . VAL A 1 115 ? 15.888 9.359 -18.468 1.00 58.47 115 VAL A C 1
ATOM 833 O O . VAL A 1 115 ? 15.000 9.954 -17.859 1.00 58.47 115 VAL A O 1
ATOM 836 N N . SER A 1 116 ? 16.039 8.032 -18.355 1.00 65.38 116 SER A N 1
ATOM 837 C CA . SER A 1 116 ? 15.183 7.206 -17.489 1.00 65.38 116 SER A CA 1
ATOM 838 C C . SER A 1 116 ? 15.543 7.327 -16.004 1.00 65.38 116 SER A C 1
ATOM 840 O O . SER A 1 116 ? 14.656 7.237 -15.161 1.00 65.38 116 SER A O 1
ATOM 842 N N . GLY A 1 117 ? 16.809 7.588 -15.658 1.00 71.88 117 GLY A N 1
ATOM 843 C CA . GLY A 1 117 ? 17.258 7.690 -14.262 1.00 71.88 117 GLY A CA 1
ATOM 844 C C . GLY A 1 117 ? 16.577 8.817 -13.475 1.00 71.88 117 GLY A C 1
ATOM 845 O O . GLY A 1 117 ? 16.107 8.599 -12.360 1.00 71.88 117 GLY A O 1
ATOM 846 N N . GLY A 1 118 ? 16.448 10.008 -14.072 1.00 78.50 118 GLY A N 1
ATOM 847 C CA . GLY A 1 118 ? 15.736 11.129 -13.445 1.00 78.50 118 GLY A CA 1
ATOM 848 C C . GLY A 1 118 ? 14.248 10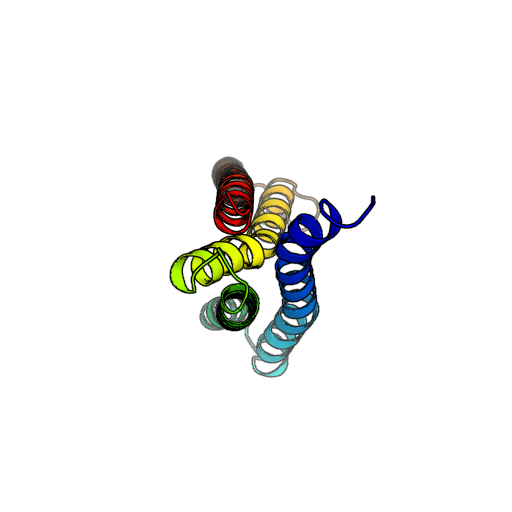.838 -13.216 1.00 78.50 118 GLY A C 1
ATOM 849 O O . GLY A 1 118 ? 13.712 11.156 -12.154 1.00 78.50 118 GLY A O 1
ATOM 850 N N . ALA A 1 119 ? 13.595 10.177 -14.176 1.00 80.88 119 ALA A N 1
ATOM 851 C CA . ALA A 1 119 ? 12.198 9.769 -14.055 1.00 80.88 119 ALA A CA 1
ATOM 852 C C . ALA A 1 119 ? 12.004 8.729 -12.939 1.00 80.88 119 ALA A C 1
ATOM 854 O O . ALA A 1 119 ? 11.121 8.893 -12.100 1.00 80.88 119 ALA A O 1
ATOM 855 N N . TRP A 1 120 ? 12.861 7.708 -12.865 1.00 83.06 120 TRP A N 1
ATOM 856 C CA . TRP A 1 120 ? 12.793 6.688 -11.815 1.00 83.06 120 TRP A CA 1
ATOM 857 C C . TRP A 1 120 ? 13.109 7.241 -10.421 1.00 83.06 120 TRP A C 1
ATOM 859 O O . TRP A 1 120 ? 12.428 6.883 -9.461 1.00 83.06 120 TRP A O 1
ATOM 869 N N . LEU A 1 121 ? 14.050 8.184 -10.293 1.00 86.50 121 LEU A N 1
ATOM 870 C CA . LEU A 1 121 ? 14.280 8.900 -9.032 1.00 86.50 121 LEU A CA 1
ATOM 871 C C . LEU A 1 121 ? 13.055 9.714 -8.601 1.00 86.50 121 LEU A C 1
ATOM 873 O O . LEU A 1 121 ? 12.697 9.704 -7.423 1.00 86.50 121 LEU A O 1
ATOM 877 N N . ALA A 1 122 ? 12.388 10.392 -9.540 1.00 86.06 122 ALA A N 1
ATOM 878 C CA . ALA A 1 122 ? 11.153 11.115 -9.251 1.00 86.06 122 ALA A CA 1
ATOM 879 C C . ALA A 1 122 ? 10.035 10.158 -8.802 1.00 86.06 122 ALA A C 1
ATOM 881 O O . ALA A 1 122 ? 9.363 10.429 -7.807 1.00 86.06 122 ALA A O 1
ATOM 882 N N . VAL A 1 123 ? 9.879 9.011 -9.472 1.00 86.44 123 VAL A N 1
ATOM 883 C CA . VAL A 1 123 ? 8.929 7.957 -9.079 1.00 86.44 123 VAL A CA 1
ATOM 884 C C . VAL A 1 123 ? 9.236 7.442 -7.672 1.00 86.44 123 VAL A C 1
ATOM 886 O O . VAL A 1 123 ? 8.332 7.394 -6.837 1.00 86.44 123 VAL A O 1
ATOM 889 N N . ALA A 1 124 ? 10.500 7.125 -7.372 1.00 88.56 124 ALA A N 1
ATOM 890 C CA . ALA A 1 124 ? 10.923 6.678 -6.047 1.00 88.56 124 ALA A CA 1
ATOM 891 C C . ALA A 1 124 ? 10.618 7.729 -4.968 1.00 88.56 124 ALA A C 1
ATOM 893 O O . ALA A 1 124 ? 10.052 7.405 -3.924 1.00 88.56 124 ALA A O 1
ATOM 894 N N . ALA A 1 125 ? 10.934 9.001 -5.228 1.00 90.50 125 ALA A N 1
ATOM 895 C CA . ALA A 1 125 ? 10.678 10.095 -4.295 1.00 90.50 125 ALA A CA 1
ATOM 896 C C . ALA A 1 125 ? 9.177 10.284 -4.022 1.00 90.50 125 ALA A C 1
ATOM 898 O O . ALA A 1 125 ? 8.771 10.424 -2.866 1.00 90.50 125 ALA A O 1
ATOM 899 N N . VAL A 1 126 ? 8.341 10.246 -5.065 1.00 94.38 126 VAL A N 1
ATOM 900 C CA . VAL A 1 126 ? 6.881 10.363 -4.934 1.00 94.38 126 VAL A CA 1
ATOM 901 C C . VAL A 1 126 ? 6.306 9.167 -4.177 1.00 94.38 126 VAL A C 1
ATOM 903 O O . VAL A 1 126 ? 5.522 9.361 -3.249 1.00 94.38 126 VAL A O 1
ATOM 906 N N . ALA A 1 127 ? 6.719 7.941 -4.503 1.00 91.62 127 ALA A N 1
ATOM 907 C CA . ALA A 1 127 ? 6.249 6.736 -3.823 1.00 91.62 127 ALA A CA 1
ATOM 908 C C . ALA A 1 127 ? 6.648 6.720 -2.336 1.00 91.62 127 ALA A C 1
ATOM 910 O O . ALA A 1 127 ? 5.813 6.431 -1.470 1.00 91.62 127 ALA A O 1
ATOM 911 N N . ALA A 1 128 ? 7.881 7.120 -2.011 1.00 92.56 128 ALA A N 1
ATOM 912 C CA . ALA A 1 128 ? 8.346 7.255 -0.634 1.00 92.56 128 ALA A CA 1
ATOM 913 C C . ALA A 1 128 ? 7.548 8.323 0.130 1.00 92.56 128 ALA A C 1
ATOM 915 O O . ALA A 1 128 ? 7.083 8.082 1.248 1.00 92.56 128 ALA A O 1
ATOM 916 N N . LEU A 1 129 ? 7.326 9.490 -0.486 1.00 95.81 129 LEU A N 1
ATOM 917 C CA . LEU A 1 129 ? 6.536 10.567 0.105 1.00 95.81 129 LEU A CA 1
ATOM 918 C C . LEU A 1 129 ? 5.097 10.116 0.380 1.00 95.81 129 LEU A C 1
ATOM 920 O O . LEU A 1 129 ? 4.595 10.303 1.490 1.00 95.81 129 LEU A O 1
ATOM 924 N N . LEU A 1 130 ? 4.446 9.480 -0.595 1.00 94.69 130 LEU A N 1
ATOM 925 C CA . LEU A 1 130 ? 3.094 8.947 -0.440 1.00 94.69 130 LEU A CA 1
ATOM 926 C C . LEU A 1 130 ? 3.033 7.877 0.654 1.00 94.69 130 LEU A C 1
ATOM 928 O O . LEU A 1 130 ? 2.110 7.909 1.465 1.00 94.69 130 LEU A O 1
ATOM 932 N N . SER A 1 131 ? 4.038 7.001 0.756 1.00 93.38 131 SER A N 1
ATOM 933 C CA . SER A 1 131 ? 4.135 6.004 1.833 1.00 93.38 131 SER A CA 1
ATOM 934 C C . SER A 1 131 ? 4.119 6.668 3.210 1.00 93.38 131 SER A C 1
ATOM 936 O O . SER A 1 131 ? 3.376 6.257 4.106 1.00 93.38 131 SER A O 1
ATOM 938 N N . VAL A 1 132 ? 4.900 7.739 3.383 1.00 95.62 132 VAL A N 1
ATOM 939 C CA . VAL A 1 132 ? 4.957 8.505 4.635 1.00 95.62 132 VAL A CA 1
ATOM 940 C C . VAL A 1 132 ? 3.629 9.208 4.912 1.00 95.62 132 VAL A C 1
ATOM 942 O O . VAL A 1 132 ? 3.130 9.151 6.039 1.00 95.62 132 VAL A O 1
ATOM 945 N N . LEU A 1 133 ? 3.042 9.862 3.908 1.00 96.19 133 LEU A N 1
ATOM 946 C CA . LEU A 1 133 ? 1.777 10.584 4.050 1.00 96.19 133 LEU A CA 1
ATOM 947 C C . LEU A 1 133 ? 0.628 9.641 4.407 1.00 96.19 133 LEU A C 1
ATOM 949 O O . LEU A 1 133 ? -0.104 9.922 5.355 1.00 96.19 133 LEU A O 1
ATOM 953 N N . LEU A 1 134 ? 0.516 8.503 3.722 1.00 94.69 134 LEU A N 1
ATOM 954 C CA . LEU A 1 134 ? -0.485 7.479 4.004 1.00 94.69 134 LEU A CA 1
ATOM 955 C C . LEU A 1 134 ? -0.274 6.829 5.370 1.00 94.69 134 LEU A C 1
ATOM 957 O O . LEU A 1 134 ? -1.237 6.659 6.116 1.00 94.69 134 LEU A O 1
ATOM 961 N N . THR A 1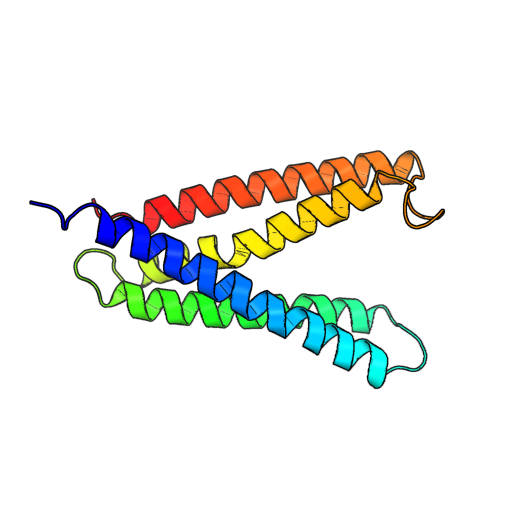 135 ? 0.975 6.558 5.760 1.00 94.12 135 THR A N 1
ATOM 962 C CA . THR A 1 135 ? 1.282 6.074 7.113 1.00 94.12 135 THR A CA 1
ATOM 963 C C . THR A 1 135 ? 0.808 7.077 8.160 1.00 94.12 135 THR A C 1
ATOM 965 O O . THR A 1 135 ? 0.101 6.718 9.102 1.00 94.12 135 THR A O 1
ATOM 968 N N . ARG A 1 136 ? 1.150 8.363 8.000 1.00 94.19 136 ARG A N 1
ATOM 969 C CA . ARG A 1 136 ? 0.735 9.406 8.946 1.00 94.19 136 ARG A CA 1
ATOM 970 C C . ARG A 1 136 ? -0.777 9.593 8.966 1.00 94.19 136 ARG A C 1
ATOM 972 O O . ARG A 1 136 ? -1.334 9.745 10.051 1.00 94.19 136 ARG A O 1
ATOM 979 N N . LEU A 1 137 ? -1.429 9.581 7.807 1.00 93.06 137 LEU A N 1
ATOM 980 C CA . LEU A 1 137 ? -2.880 9.681 7.683 1.00 93.06 137 LEU A CA 1
ATOM 981 C C . LEU A 1 137 ? -3.562 8.506 8.388 1.00 93.06 137 LEU A C 1
ATOM 983 O O . LEU A 1 137 ? -4.377 8.724 9.281 1.00 93.06 137 LEU A O 1
ATOM 987 N N . GLY A 1 138 ? -3.166 7.276 8.064 1.00 90.62 138 GLY A N 1
ATOM 988 C CA . GLY A 1 138 ? -3.699 6.060 8.665 1.00 90.62 138 GLY A CA 1
ATOM 989 C C . GLY A 1 138 ? -3.538 6.043 10.181 1.00 90.62 138 GLY A C 1
ATOM 990 O O . GLY A 1 138 ? -4.512 5.879 10.913 1.00 90.62 138 GLY A O 1
ATOM 991 N N . VAL A 1 139 ? -2.332 6.331 10.676 1.00 91.19 139 VAL A N 1
ATOM 992 C CA . VAL A 1 139 ? -2.067 6.415 12.120 1.00 91.19 139 VAL A CA 1
ATOM 993 C C . VAL A 1 139 ? -2.926 7.489 12.792 1.00 91.19 139 VAL A C 1
ATOM 995 O O . VAL A 1 139 ? -3.476 7.236 13.862 1.00 91.19 139 VAL A O 1
ATOM 998 N N . ARG A 1 140 ? -3.068 8.677 12.190 1.00 90.62 140 ARG A N 1
ATOM 999 C CA . ARG A 1 140 ? -3.900 9.759 12.747 1.00 90.62 140 ARG A CA 1
ATOM 1000 C C . ARG A 1 140 ? -5.376 9.379 12.805 1.00 90.62 140 ARG A C 1
ATOM 1002 O O . ARG A 1 140 ? -6.018 9.652 13.809 1.00 90.62 140 ARG A O 1
ATOM 1009 N N . LEU A 1 141 ? -5.901 8.743 11.761 1.00 89.56 141 LEU A N 1
ATOM 1010 C CA . LEU A 1 141 ? -7.309 8.347 11.683 1.00 89.56 141 LEU A CA 1
ATOM 1011 C C . LEU A 1 141 ? -7.658 7.211 12.657 1.00 89.56 141 LEU A C 1
ATOM 1013 O O . LEU A 1 141 ? -8.774 7.165 13.182 1.00 89.56 141 LEU A O 1
ATOM 1017 N N . LEU A 1 142 ? -6.708 6.305 12.910 1.00 88.69 142 LEU A N 1
ATOM 1018 C CA . LEU A 1 142 ? -6.908 5.123 13.755 1.00 88.69 142 LEU A CA 1
ATOM 1019 C C . LEU A 1 142 ? -6.547 5.335 15.233 1.00 88.69 142 LEU A C 1
ATOM 1021 O O . LEU A 1 142 ? -6.945 4.537 16.090 1.00 88.69 142 LEU A O 1
ATOM 1025 N N . ARG A 1 143 ? -5.820 6.407 15.563 1.00 84.75 143 ARG A N 1
ATOM 1026 C CA . ARG A 1 143 ? -5.659 6.849 16.952 1.00 84.75 143 ARG A CA 1
ATOM 1027 C C . ARG A 1 143 ? -6.948 7.537 17.407 1.00 84.75 143 ARG A C 1
ATOM 1029 O O . ARG A 1 143 ? -7.481 8.406 16.727 1.00 84.75 143 ARG A O 1
ATOM 1036 N N . SER A 1 144 ? -7.478 7.098 18.545 1.00 64.75 144 SER A N 1
ATOM 1037 C CA . SER A 1 144 ? -8.560 7.796 19.236 1.00 64.75 144 SER A CA 1
ATOM 1038 C C . SER A 1 144 ? -7.996 9.057 19.883 1.00 64.75 144 SER A C 1
ATOM 1040 O O . SER A 1 144 ? -6.994 8.969 20.592 1.00 64.75 144 SER A O 1
ATOM 1042 N N . SER A 1 145 ? -8.630 10.194 19.605 1.00 52.00 145 SER A N 1
ATOM 1043 C CA . SER A 1 145 ? -8.711 11.326 20.532 1.00 52.00 145 SER A CA 1
ATOM 1044 C C . SER A 1 145 ? -9.471 10.902 21.780 1.00 52.00 145 SER A C 1
ATOM 1046 O O . SER A 1 145 ? -10.560 10.309 21.574 1.00 52.00 145 SER A O 1
#

Radius of gyration: 18.03 Å; chains: 1; bounding box: 40×31×60 Å